Protein AF-A0A401QA71-F1 (afdb_monomer_lite)

Sequence (149 aa):
MCETVLLQDKKLKNYCVACQELDSDVDKDNPALNPQAALSQVRERQRIFNGHEEPHPTRSTPDLPAEARALPCPERPEPVPPRAEGDAAAPRQGYPRAYAHGEAERAVLQKLAWASGELERASSVEYSSQLCVLIRNCADTLHSLKRLA

Organism: Scyliorhinus torazame (NCBI:txid75743)

Foldseek 3Di:
DDPDDWDADPVRDTDDPVVVVVVVVCQVQDVVNDVVNVVVVVVVVVCVVPVVDDDDDDDDDDDDDDDDDDDDDDDDPDDDDDDPPDDDPPPVPVPPPVNVLVVQLVVLVVLLVVLVVVLVVDPDPVSNVVSVVSNVVSVVVNVVSVVVD

Secondary structure (DSSP, 8-state):
---SPPEE-TT--EE-HHHHHHHHHHHHH-TTT-HHHHHHHHHHHHHHHHTT---------------------------PPP--------------HHHHHHHHHHHHHHHHHHHHHHHHH---HHHHHHHHHHHHHHHHHHHHHHHT-

InterPro domains:
  IPR051888 UPF0148 domain-containing protein [PTHR16537] (1-147)

pLDDT: mean 75.27, std 22.99, range [29.14, 98.62]

Radius of gyration: 28.46 Å; chains: 1; bounding box: 54×70×66 Å

Structure (mmCIF, N/CA/C/O backbone):
data_AF-A0A401QA71-F1
#
_entry.id   AF-A0A401QA71-F1
#
loop_
_atom_site.group_PDB
_atom_site.id
_atom_site.type_symbol
_atom_site.label_atom_id
_atom_site.label_alt_id
_atom_site.label_comp_id
_atom_site.label_asym_id
_atom_site.label_entity_id
_atom_site.label_seq_id
_atom_site.pdbx_PDB_ins_code
_atom_site.Cartn_x
_atom_site.Cartn_y
_atom_site.Cartn_z
_atom_site.occupancy
_atom_site.B_iso_or_equiv
_atom_site.auth_seq_id
_atom_site.auth_comp_id
_atom_site.auth_asym_id
_atom_site.auth_atom_id
_atom_site.pdbx_PDB_model_num
ATOM 1 N N . MET A 1 1 ? 2.751 21.091 7.522 1.00 60.03 1 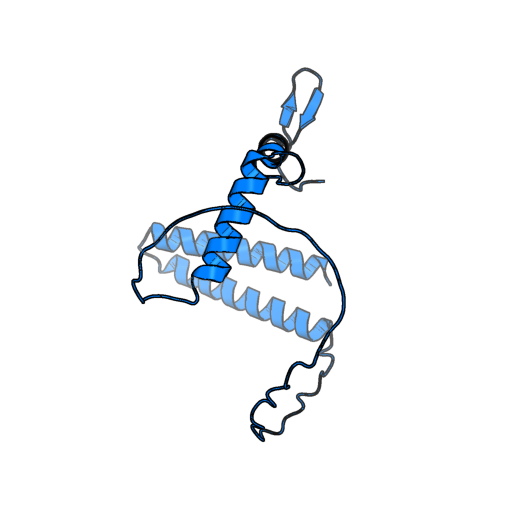MET A N 1
ATOM 2 C CA . MET A 1 1 ? 3.484 20.114 8.357 1.00 60.03 1 MET A CA 1
ATOM 3 C C . MET A 1 1 ? 3.826 18.921 7.489 1.00 60.03 1 MET A C 1
ATOM 5 O O . MET A 1 1 ? 2.917 18.421 6.842 1.00 60.03 1 MET A O 1
ATOM 9 N N . CYS A 1 2 ? 5.093 18.501 7.438 1.00 79.38 2 CYS A N 1
ATOM 10 C CA . CYS A 1 2 ? 5.450 17.239 6.792 1.00 79.38 2 CYS A CA 1
ATOM 11 C C . CYS A 1 2 ? 4.948 16.052 7.638 1.00 79.38 2 CYS A C 1
ATOM 13 O O . CYS A 1 2 ? 5.047 16.097 8.860 1.00 79.38 2 CYS A O 1
ATOM 15 N N . GLU A 1 3 ? 4.379 15.022 7.000 1.00 73.25 3 GLU A N 1
ATOM 16 C CA . GLU A 1 3 ? 3.822 13.818 7.660 1.00 73.25 3 GLU A CA 1
ATOM 17 C C . GLU A 1 3 ? 4.911 12.817 8.114 1.00 73.25 3 GLU A C 1
ATOM 19 O O . GLU A 1 3 ? 4.624 11.695 8.522 1.00 73.25 3 GLU A O 1
ATOM 24 N N . THR A 1 4 ? 6.180 13.216 8.034 1.00 77.12 4 THR A N 1
ATOM 25 C CA . THR A 1 4 ? 7.358 12.378 8.276 1.00 77.12 4 THR A CA 1
ATOM 26 C C . THR A 1 4 ? 7.661 12.193 9.768 1.00 77.12 4 THR A C 1
ATOM 28 O O . THR A 1 4 ? 7.341 13.040 10.602 1.00 77.12 4 THR A O 1
ATOM 31 N N . VAL A 1 5 ? 8.359 11.097 10.091 1.00 82.88 5 VAL A N 1
ATOM 32 C CA . VAL A 1 5 ? 8.925 10.804 11.419 1.00 82.88 5 VAL A CA 1
ATOM 33 C C . VAL A 1 5 ? 9.777 11.980 11.925 1.00 82.88 5 VAL A C 1
ATOM 35 O O . VAL A 1 5 ? 10.713 12.417 11.255 1.00 82.88 5 VAL A O 1
ATOM 38 N N . LEU A 1 6 ? 9.453 12.477 13.122 1.00 89.19 6 LEU A N 1
ATOM 39 C CA . LEU A 1 6 ? 10.153 13.576 13.791 1.00 89.19 6 LEU A CA 1
ATOM 40 C C . LEU A 1 6 ? 11.221 13.040 14.750 1.00 89.19 6 LEU A C 1
ATOM 42 O O . LEU A 1 6 ? 10.971 12.104 15.508 1.00 89.19 6 LEU A O 1
ATOM 46 N N . LEU A 1 7 ? 12.391 13.675 14.748 1.00 91.12 7 LEU A N 1
ATOM 47 C CA . LEU A 1 7 ? 13.469 13.441 15.707 1.00 91.12 7 LEU A CA 1
ATOM 48 C C . LEU A 1 7 ? 13.547 14.609 16.689 1.00 91.12 7 LEU A C 1
ATOM 50 O O . LEU A 1 7 ? 13.269 15.753 16.331 1.00 91.12 7 LEU A O 1
ATOM 54 N N . GLN A 1 8 ? 13.932 14.319 17.930 1.00 92.38 8 GLN A N 1
ATOM 55 C CA . GLN A 1 8 ? 14.080 15.324 18.977 1.00 92.38 8 GLN A CA 1
ATOM 56 C C . GLN A 1 8 ? 15.560 15.531 19.307 1.00 92.38 8 GLN A C 1
ATOM 58 O O . GLN A 1 8 ? 16.291 14.570 19.550 1.00 92.38 8 GLN A O 1
ATOM 63 N N . ASP A 1 9 ? 16.016 16.785 19.304 1.00 90.62 9 ASP A N 1
ATOM 64 C CA . ASP A 1 9 ? 17.376 17.128 19.724 1.00 90.62 9 ASP A CA 1
ATOM 65 C C . ASP A 1 9 ? 17.519 17.156 21.263 1.00 90.62 9 ASP A C 1
ATOM 67 O O . ASP A 1 9 ? 16.550 17.069 22.020 1.00 90.62 9 ASP A O 1
ATOM 71 N N . LYS A 1 10 ? 18.752 17.330 21.755 1.00 91.56 10 LYS A N 1
ATOM 72 C CA . LYS A 1 10 ? 19.040 17.411 23.202 1.00 91.56 10 LYS A CA 1
ATOM 73 C C . LYS A 1 10 ? 18.438 18.644 23.894 1.00 91.56 10 LYS A C 1
ATOM 75 O O . LYS A 1 10 ? 18.390 18.684 25.119 1.00 91.56 10 LYS A O 1
ATOM 80 N N . LYS A 1 11 ? 18.007 19.650 23.133 1.00 94.38 11 LYS A N 1
ATOM 81 C CA . LYS A 1 11 ? 17.304 20.856 23.593 1.00 94.38 11 LYS A CA 1
ATOM 82 C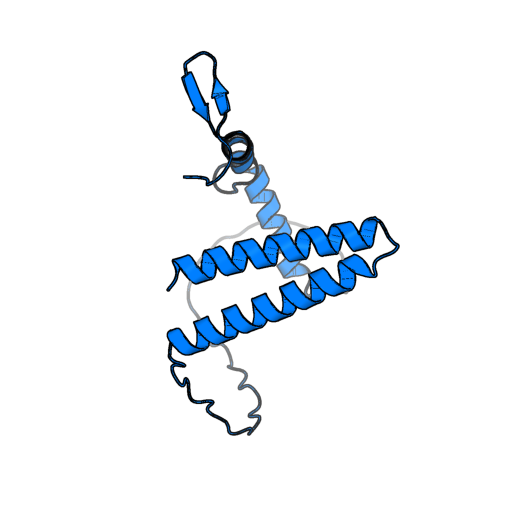 C . LYS A 1 11 ? 15.781 20.710 23.452 1.00 94.38 11 LYS A C 1
ATOM 84 O O . LYS A 1 11 ? 15.068 21.705 23.550 1.00 94.38 11 LYS A O 1
ATOM 89 N N . LEU A 1 12 ? 15.289 19.483 23.244 1.00 85.94 12 LEU A N 1
ATOM 90 C CA . LEU A 1 12 ? 13.878 19.119 23.096 1.00 85.94 12 LEU A CA 1
ATOM 91 C C . LEU A 1 12 ? 13.189 19.711 21.857 1.00 85.94 12 LEU A C 1
ATOM 93 O O . LEU A 1 12 ? 11.957 19.723 21.780 1.00 85.94 12 LEU A O 1
ATOM 97 N N . LYS A 1 13 ? 13.952 20.155 20.854 1.00 89.06 13 LYS A N 1
ATOM 98 C CA . LYS A 1 13 ? 13.393 20.649 19.595 1.00 89.06 13 LYS A CA 1
ATOM 99 C C . LYS A 1 13 ? 13.082 19.474 18.669 1.00 89.06 13 LYS A C 1
ATOM 101 O O . LYS A 1 13 ? 13.982 18.725 18.298 1.00 89.06 13 LYS A O 1
ATOM 106 N N . ASN A 1 14 ? 11.818 19.348 18.269 1.00 87.62 14 ASN A N 1
ATOM 107 C CA . ASN A 1 14 ? 11.394 18.381 17.258 1.00 87.62 14 ASN A CA 1
ATOM 108 C C . ASN A 1 14 ? 11.704 18.919 15.858 1.00 87.62 14 ASN A C 1
ATOM 110 O O . ASN A 1 14 ? 11.335 20.050 15.534 1.00 87.62 14 ASN A O 1
ATOM 114 N N . TYR A 1 15 ? 12.363 18.116 15.031 1.00 87.69 15 TYR A N 1
ATOM 115 C CA . TYR A 1 15 ? 12.672 18.447 13.645 1.00 87.69 15 TYR A CA 1
ATOM 116 C C . TYR A 1 15 ? 12.481 17.227 12.742 1.00 87.69 15 TYR A C 1
ATOM 118 O O . TYR A 1 15 ? 12.654 16.080 13.154 1.00 87.69 15 TYR A O 1
ATOM 126 N N . CYS A 1 16 ? 12.086 17.482 11.498 1.00 89.62 16 CYS A N 1
ATOM 127 C CA . CYS A 1 16 ? 12.060 16.467 10.455 1.00 89.62 16 CYS A CA 1
ATOM 128 C C . CYS A 1 16 ? 13.389 16.537 9.709 1.00 89.62 16 CYS A C 1
ATOM 130 O O . CYS A 1 16 ? 13.699 17.574 9.125 1.00 89.62 16 CYS A O 1
ATOM 132 N N . VAL A 1 17 ? 14.155 15.446 9.720 1.00 86.12 17 VAL A N 1
ATOM 133 C CA . VAL A 1 17 ? 15.453 15.375 9.030 1.00 86.12 17 VAL A CA 1
ATOM 134 C C . VAL A 1 17 ? 15.278 15.616 7.532 1.00 86.12 17 VAL A C 1
ATOM 136 O O . VAL A 1 17 ? 15.939 16.487 6.987 1.00 86.12 17 VAL A O 1
ATOM 139 N N . ALA A 1 18 ? 14.285 14.975 6.908 1.00 84.50 18 ALA A N 1
ATOM 140 C CA . ALA A 1 18 ? 14.013 15.157 5.483 1.00 84.50 18 ALA A CA 1
ATOM 141 C C . ALA A 1 18 ? 13.663 16.612 5.125 1.00 84.50 18 ALA A C 1
ATOM 143 O O . ALA A 1 18 ? 14.153 17.135 4.132 1.00 84.50 18 ALA A O 1
ATOM 144 N N . CYS A 1 19 ? 12.843 17.287 5.938 1.00 84.88 19 CYS A N 1
ATOM 145 C CA . CYS A 1 19 ? 12.477 18.684 5.685 1.00 84.88 19 CYS A CA 1
ATOM 146 C C . CYS A 1 19 ? 13.684 19.613 5.917 1.00 84.88 19 CYS A C 1
ATOM 148 O O . CYS A 1 19 ? 13.947 20.479 5.099 1.00 84.88 19 CYS A O 1
ATOM 150 N N . GLN A 1 20 ? 14.485 19.373 6.961 1.00 80.31 20 GLN A N 1
ATOM 151 C CA . GLN A 1 20 ? 15.679 20.171 7.251 1.00 80.31 20 GLN A CA 1
ATOM 152 C C . GLN A 1 20 ? 16.791 20.011 6.199 1.00 80.31 20 GLN A C 1
ATOM 154 O O . GLN A 1 20 ? 17.480 20.982 5.894 1.00 80.31 20 GLN A O 1
ATOM 159 N N . GLU A 1 21 ? 16.965 18.812 5.641 1.00 78.81 21 GLU A N 1
ATOM 160 C CA . GLU A 1 21 ? 17.911 18.564 4.549 1.00 78.81 21 GLU A CA 1
ATOM 161 C C . GLU A 1 21 ? 17.429 19.198 3.237 1.00 78.81 21 GLU A C 1
ATOM 163 O O . GLU A 1 21 ? 18.205 19.899 2.589 1.00 78.81 21 GLU A O 1
ATOM 168 N N . LEU A 1 22 ? 16.147 19.045 2.884 1.00 72.38 22 LEU A N 1
ATOM 169 C CA . LEU A 1 22 ? 15.568 19.644 1.674 1.00 72.38 22 LEU A CA 1
ATOM 170 C C . LEU A 1 22 ? 15.555 21.176 1.717 1.00 72.38 22 LEU A C 1
ATOM 172 O O . LEU A 1 22 ? 15.910 21.808 0.726 1.00 72.38 22 LEU A O 1
ATOM 176 N N . ASP A 1 23 ? 15.208 21.778 2.858 1.00 65.69 23 ASP A N 1
ATOM 177 C CA . ASP A 1 23 ? 15.210 23.236 3.025 1.00 65.69 23 ASP A CA 1
ATOM 178 C C . ASP A 1 23 ? 16.616 23.828 2.801 1.00 65.69 23 ASP A C 1
ATOM 180 O O . ASP A 1 23 ? 16.741 24.939 2.299 1.00 65.69 23 ASP A O 1
ATOM 184 N N . SER A 1 24 ? 17.683 23.074 3.104 1.00 64.19 24 SER A N 1
ATOM 185 C CA . SER A 1 24 ? 19.069 23.491 2.830 1.00 64.19 24 SER A CA 1
ATOM 186 C C . SER A 1 24 ? 19.502 23.336 1.364 1.00 64.19 24 SER A C 1
ATOM 188 O O . SER A 1 2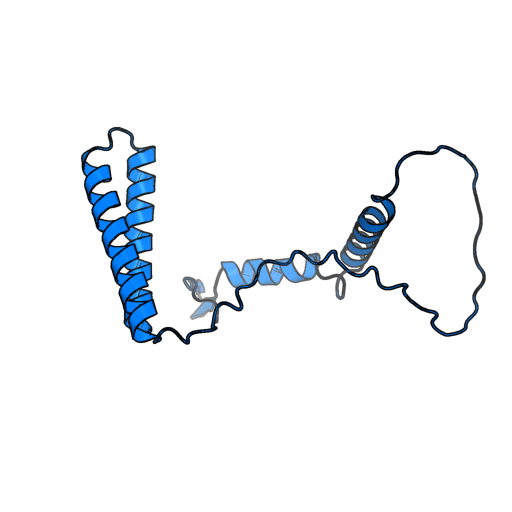4 ? 20.544 23.865 0.964 1.00 64.19 24 SER A O 1
ATOM 190 N N . ASP A 1 25 ? 18.727 22.601 0.565 1.00 67.94 25 ASP A N 1
ATOM 191 C CA . ASP A 1 25 ? 19.021 22.324 -0.842 1.00 67.94 25 ASP A CA 1
ATOM 192 C C . ASP A 1 25 ? 18.248 23.251 -1.792 1.00 67.94 25 ASP A C 1
ATOM 194 O O . ASP A 1 25 ? 18.760 23.622 -2.848 1.00 67.94 25 ASP A O 1
ATOM 198 N N . VAL A 1 26 ? 17.066 23.730 -1.380 1.00 66.69 26 VAL A N 1
ATOM 199 C CA . VAL A 1 26 ? 16.216 24.639 -2.177 1.00 66.69 26 VAL A CA 1
ATOM 200 C C . VAL A 1 26 ? 16.933 25.940 -2.555 1.00 66.69 26 VAL A C 1
ATOM 202 O O . VAL A 1 26 ? 16.747 26.454 -3.660 1.00 66.69 26 VAL A O 1
ATOM 205 N N . ASP A 1 27 ? 17.789 26.465 -1.678 1.00 66.88 27 ASP A N 1
ATOM 206 C CA . ASP A 1 27 ? 18.529 27.705 -1.934 1.00 66.88 27 ASP A CA 1
ATOM 207 C C . ASP A 1 27 ? 19.548 27.574 -3.078 1.00 66.88 27 ASP A C 1
ATOM 209 O O . ASP A 1 27 ? 19.893 28.566 -3.725 1.00 66.88 27 ASP A O 1
ATOM 213 N N . LYS A 1 28 ? 20.035 26.359 -3.360 1.00 73.75 28 LYS A N 1
ATOM 214 C CA . LYS A 1 28 ? 21.070 26.141 -4.380 1.00 73.75 28 LYS A CA 1
ATOM 215 C C . LYS A 1 28 ? 20.505 26.149 -5.793 1.00 73.75 28 LYS A C 1
ATOM 217 O O . LYS A 1 28 ? 21.186 26.637 -6.693 1.00 73.75 28 LYS A O 1
ATOM 222 N N . ASP A 1 29 ? 19.273 25.686 -5.976 1.00 73.94 29 ASP A N 1
ATOM 223 C CA . ASP A 1 29 ? 18.643 25.559 -7.296 1.00 73.94 29 ASP A CA 1
ATOM 224 C C . ASP A 1 29 ? 17.597 26.641 -7.588 1.00 73.94 29 ASP A C 1
ATOM 226 O O . ASP A 1 29 ? 17.012 26.668 -8.671 1.00 73.94 29 ASP A O 1
ATOM 230 N N . ASN A 1 30 ? 17.361 27.573 -6.661 1.00 82.50 30 ASN A N 1
ATOM 231 C CA . ASN A 1 30 ? 16.404 28.650 -6.877 1.00 82.50 30 ASN A CA 1
ATOM 232 C C . ASN A 1 30 ? 16.995 29.764 -7.772 1.00 82.50 30 ASN A C 1
ATOM 234 O O . ASN A 1 30 ? 17.861 30.516 -7.318 1.00 82.50 30 ASN A O 1
ATOM 238 N N . PRO A 1 31 ? 16.497 29.974 -9.007 1.00 81.88 31 PRO A N 1
ATOM 239 C CA . PRO A 1 31 ? 17.019 30.999 -9.915 1.00 81.88 31 PRO A CA 1
ATOM 240 C C . PRO A 1 31 ? 16.764 32.436 -9.433 1.00 81.88 31 PRO A C 1
ATOM 242 O O . PRO A 1 31 ? 17.419 33.360 -9.906 1.00 81.88 31 PRO A O 1
ATOM 245 N N . ALA A 1 32 ? 15.833 32.652 -8.497 1.00 85.56 32 ALA A N 1
ATOM 246 C CA . ALA A 1 32 ? 15.593 33.972 -7.916 1.00 85.56 32 ALA A CA 1
ATOM 247 C C . ALA A 1 32 ? 16.624 34.347 -6.837 1.00 85.56 32 ALA A C 1
ATOM 249 O O . ALA A 1 32 ? 16.832 35.532 -6.584 1.00 85.56 32 ALA A O 1
ATOM 250 N N . LEU A 1 33 ? 17.256 33.352 -6.202 1.00 83.56 33 LEU A N 1
ATOM 251 C CA . LEU A 1 33 ? 18.203 33.545 -5.097 1.00 83.56 33 LEU A CA 1
ATOM 252 C C . LEU A 1 33 ? 19.651 33.198 -5.486 1.00 83.56 33 LEU A C 1
ATOM 254 O O . LEU A 1 33 ? 20.579 33.720 -4.871 1.00 83.56 33 LEU A O 1
ATOM 258 N N . ASN A 1 34 ? 19.858 32.379 -6.526 1.00 84.00 34 ASN A N 1
ATOM 259 C CA . ASN A 1 34 ? 21.174 31.964 -7.009 1.00 84.00 34 ASN A CA 1
ATOM 260 C C . ASN A 1 34 ? 21.398 32.346 -8.493 1.00 84.00 34 ASN A C 1
ATOM 262 O O . ASN A 1 34 ? 20.754 31.781 -9.386 1.00 84.00 34 ASN A O 1
ATOM 266 N N . PRO A 1 35 ? 22.367 33.234 -8.805 1.00 85.56 35 PRO A N 1
ATOM 267 C CA . PRO A 1 35 ? 22.653 33.637 -10.183 1.00 85.56 35 PRO A CA 1
ATOM 268 C C . PRO A 1 35 ? 23.184 32.487 -11.052 1.00 85.56 35 PRO A C 1
ATOM 270 O O . PRO A 1 35 ? 22.913 32.451 -12.251 1.00 85.56 35 PRO A O 1
ATOM 273 N N . GLN A 1 36 ? 23.897 31.516 -10.471 1.00 88.94 36 GLN A N 1
ATOM 274 C CA . GLN A 1 36 ? 24.385 30.345 -11.206 1.00 88.94 36 GLN A CA 1
ATOM 275 C C . GLN A 1 36 ? 23.214 29.460 -11.665 1.00 88.94 36 GLN A C 1
ATOM 277 O O . GLN A 1 36 ? 23.211 28.971 -12.798 1.00 88.94 36 GLN A O 1
ATOM 282 N N . ALA A 1 37 ? 22.189 29.306 -10.818 1.00 88.56 37 ALA A N 1
ATOM 283 C CA . ALA A 1 37 ? 20.964 28.583 -11.156 1.00 88.56 37 ALA A CA 1
ATOM 284 C C . ALA A 1 37 ? 20.167 29.317 -12.249 1.00 88.56 37 ALA A C 1
ATOM 286 O O . ALA A 1 37 ? 19.720 28.689 -13.211 1.00 88.56 37 ALA A O 1
ATOM 287 N N . ALA A 1 38 ? 20.078 30.651 -12.175 1.00 90.56 38 ALA A N 1
ATOM 288 C CA . ALA A 1 38 ? 19.445 31.469 -13.212 1.00 90.56 38 ALA A CA 1
ATOM 289 C C . ALA A 1 38 ? 20.114 31.290 -14.588 1.00 90.56 38 ALA A C 1
ATOM 291 O O . ALA A 1 38 ? 19.433 31.070 -15.592 1.00 90.56 38 ALA A O 1
ATOM 292 N N . LEU A 1 39 ? 21.451 31.324 -14.642 1.00 92.44 39 LEU A N 1
ATOM 293 C CA . LEU A 1 39 ? 22.204 31.105 -15.882 1.00 92.44 39 LEU A CA 1
ATOM 294 C C . LEU A 1 39 ? 22.016 29.686 -16.429 1.00 92.44 39 LEU A C 1
ATOM 296 O O . LEU A 1 39 ? 21.857 29.509 -17.640 1.00 92.44 39 LEU A O 1
ATOM 300 N N . SER A 1 40 ? 21.999 28.681 -15.548 1.00 89.88 40 SER A N 1
ATOM 301 C CA . SER A 1 40 ? 21.730 27.291 -15.928 1.00 89.88 40 SER A CA 1
ATOM 302 C C . SER A 1 40 ? 20.351 27.149 -16.584 1.00 89.88 40 SER A C 1
ATOM 304 O O . SER A 1 40 ? 20.246 26.596 -17.681 1.00 89.88 40 SER A O 1
ATOM 306 N N . GLN A 1 41 ? 19.319 27.754 -15.986 1.00 91.44 41 GLN A N 1
ATOM 307 C CA . GLN A 1 41 ? 17.950 27.729 -16.504 1.00 91.44 41 GLN A CA 1
ATOM 308 C C . GLN A 1 41 ? 17.824 28.438 -17.861 1.00 91.44 41 GLN A C 1
ATOM 310 O O . GLN A 1 41 ? 17.151 27.938 -18.763 1.00 91.44 41 GLN A O 1
ATOM 315 N N . VAL A 1 42 ? 18.494 29.581 -18.053 1.00 90.69 42 VAL A N 1
ATOM 316 C CA . VAL A 1 42 ? 18.528 30.271 -19.357 1.00 90.69 42 VAL A CA 1
ATOM 317 C C . VAL A 1 42 ? 19.196 29.397 -20.415 1.00 90.69 42 VAL A C 1
ATOM 319 O O . VAL A 1 42 ? 18.667 29.262 -21.518 1.00 90.69 42 VAL A O 1
ATOM 322 N N . ARG A 1 43 ? 20.325 28.761 -20.084 1.00 91.56 43 ARG A N 1
ATOM 323 C CA . ARG A 1 43 ? 21.044 27.875 -21.007 1.00 91.56 43 ARG A CA 1
ATOM 324 C C . ARG A 1 43 ? 20.211 26.655 -21.389 1.00 91.56 43 ARG A C 1
ATOM 326 O O . ARG A 1 43 ? 20.234 26.247 -22.546 1.00 91.56 43 ARG A O 1
ATOM 333 N N . GLU A 1 44 ? 19.495 26.057 -20.444 1.00 91.62 44 GLU A N 1
ATOM 334 C CA . GLU A 1 44 ? 18.567 24.959 -20.720 1.00 91.62 44 GLU A CA 1
ATOM 335 C C . GLU A 1 44 ? 17.423 25.419 -21.632 1.00 91.62 44 GLU A C 1
ATOM 337 O O . GLU A 1 44 ? 17.147 24.787 -22.648 1.00 91.62 44 GLU A O 1
ATOM 342 N N . ARG A 1 45 ? 16.827 26.580 -21.346 1.00 90.50 45 ARG A N 1
ATOM 343 C CA . ARG A 1 45 ? 15.734 27.146 -22.147 1.00 90.50 45 ARG A CA 1
ATOM 344 C C . ARG A 1 45 ? 16.167 27.496 -23.571 1.00 90.50 45 ARG A C 1
ATOM 346 O O . ARG A 1 45 ? 15.413 27.253 -24.506 1.00 90.50 45 ARG A O 1
ATOM 353 N N . GLN A 1 46 ? 17.392 27.992 -23.745 1.00 90.44 46 GLN A N 1
ATOM 354 C CA . GLN A 1 46 ? 18.011 28.186 -25.057 1.00 90.44 46 GLN A CA 1
ATOM 355 C C . GLN A 1 46 ? 18.232 26.858 -25.784 1.00 90.44 46 GLN A C 1
ATOM 357 O O . GLN A 1 46 ? 17.997 26.793 -26.982 1.00 90.44 46 GLN A O 1
ATOM 362 N N . ARG A 1 47 ? 18.626 25.781 -25.090 1.00 83.44 47 ARG A N 1
ATOM 363 C CA . ARG A 1 47 ? 18.740 24.449 -25.711 1.00 83.44 47 ARG A CA 1
ATOM 364 C C . ARG A 1 47 ? 17.391 23.872 -26.122 1.00 83.44 47 ARG A C 1
ATOM 366 O O . ARG A 1 47 ? 17.330 23.230 -27.157 1.00 83.44 47 ARG A O 1
ATOM 373 N N . ILE A 1 48 ? 16.327 24.095 -25.354 1.00 82.25 48 ILE A N 1
ATOM 374 C CA . ILE A 1 48 ? 14.972 23.662 -25.730 1.00 82.25 48 ILE A CA 1
ATOM 375 C C . ILE A 1 48 ? 14.481 24.453 -26.949 1.00 82.25 48 ILE A C 1
ATOM 377 O O . ILE A 1 48 ? 13.882 23.881 -27.852 1.00 82.25 48 ILE A O 1
ATOM 381 N N . PHE A 1 49 ? 14.762 25.757 -26.992 1.00 74.06 49 PHE A N 1
ATOM 382 C CA . PHE A 1 49 ? 14.360 26.618 -28.103 1.00 74.06 49 PHE A CA 1
ATOM 383 C C . PHE A 1 49 ? 15.179 26.358 -29.379 1.00 74.06 49 PHE A C 1
ATOM 385 O O . PHE A 1 49 ? 14.618 26.329 -30.468 1.00 74.06 49 PHE A O 1
ATOM 392 N N . ASN A 1 50 ? 16.482 26.097 -29.240 1.00 71.06 50 ASN A N 1
ATOM 393 C CA . ASN A 1 50 ? 17.380 25.790 -30.357 1.00 71.06 50 ASN A CA 1
ATOM 394 C C . ASN A 1 50 ? 17.346 24.304 -30.759 1.00 71.06 50 ASN A C 1
ATOM 396 O O . ASN A 1 50 ? 17.706 23.970 -31.875 1.00 71.06 50 ASN A O 1
ATOM 400 N N . GLY A 1 51 ? 16.908 23.398 -29.879 1.00 57.75 51 GLY A N 1
ATOM 401 C CA . GLY A 1 51 ? 16.818 21.953 -30.130 1.00 57.75 51 GLY A CA 1
ATOM 402 C C . GLY A 1 51 ? 15.681 21.540 -31.069 1.00 57.75 51 GLY A C 1
ATOM 403 O O . GLY A 1 51 ? 15.503 20.350 -31.318 1.00 57.75 51 GLY A O 1
ATOM 404 N N . HIS A 1 52 ? 14.924 22.507 -31.593 1.00 48.62 52 HIS A N 1
ATOM 405 C CA . HIS A 1 52 ? 14.041 22.330 -32.743 1.00 48.62 52 HIS A CA 1
ATOM 406 C C . HIS A 1 52 ? 14.709 22.789 -34.054 1.00 48.62 52 HIS A C 1
ATOM 408 O O . HIS A 1 52 ? 14.030 23.221 -34.979 1.00 48.62 52 HIS A O 1
ATOM 414 N N . GLU A 1 53 ? 16.037 22.719 -34.149 1.00 48.12 53 GLU A N 1
ATOM 415 C CA . GLU A 1 53 ? 16.746 22.836 -35.420 1.00 48.12 53 GLU A CA 1
ATOM 416 C C . GLU A 1 53 ? 18.103 22.124 -35.348 1.00 48.12 53 GLU A C 1
ATOM 418 O O . GLU A 1 53 ? 18.918 22.441 -34.495 1.00 48.12 53 GLU A O 1
ATOM 423 N N . GLU A 1 54 ? 18.337 21.162 -36.243 1.00 36.38 54 GLU A N 1
ATOM 424 C CA . GLU A 1 54 ? 19.661 20.781 -36.766 1.00 36.38 54 GLU A CA 1
ATOM 425 C C . GLU A 1 54 ? 19.436 20.068 -38.125 1.00 36.38 54 GLU A C 1
ATOM 427 O O . GLU A 1 54 ? 18.472 19.297 -38.215 1.00 36.38 54 GLU A O 1
ATOM 432 N N . PRO A 1 55 ? 20.291 20.209 -39.172 1.00 41.69 55 PRO A N 1
ATOM 433 C CA . PRO A 1 55 ? 21.538 20.984 -39.256 1.00 41.69 55 PRO A CA 1
ATOM 434 C C . PRO A 1 55 ? 21.661 21.876 -40.524 1.00 41.69 55 PRO A C 1
ATOM 436 O O . PRO A 1 55 ? 21.314 21.466 -41.636 1.00 41.69 55 PRO A O 1
ATOM 439 N N . HIS A 1 56 ? 22.315 23.041 -40.429 1.00 29.14 56 HIS A N 1
ATOM 440 C CA . HIS A 1 56 ? 23.039 23.588 -41.590 1.00 29.14 56 HIS A CA 1
ATOM 441 C C . HIS A 1 56 ? 24.272 24.412 -41.180 1.00 29.14 56 HIS A C 1
ATOM 443 O O . HIS A 1 56 ? 24.160 25.304 -40.340 1.00 29.14 56 HIS A O 1
ATOM 449 N N . PRO A 1 57 ? 25.469 24.152 -41.746 1.00 44.66 57 PRO A N 1
ATOM 450 C CA . PRO A 1 57 ? 26.680 24.835 -41.328 1.00 44.66 57 PRO A CA 1
ATOM 451 C C . PRO A 1 57 ? 26.859 26.107 -42.155 1.00 44.66 57 PRO A C 1
ATOM 453 O O . PRO A 1 57 ? 27.065 26.027 -43.361 1.00 44.66 57 PRO A O 1
ATOM 456 N N . THR A 1 58 ? 26.894 27.288 -41.541 1.00 36.16 58 THR A N 1
ATOM 457 C CA . THR A 1 58 ? 27.695 28.393 -42.094 1.00 36.16 58 THR A CA 1
ATOM 458 C C . THR A 1 58 ? 28.237 29.285 -40.980 1.00 36.16 58 THR A C 1
ATOM 460 O O . THR A 1 58 ? 27.536 29.975 -40.254 1.00 36.16 58 THR A O 1
ATOM 463 N N . ARG A 1 59 ? 29.559 29.219 -40.887 1.00 43.09 59 ARG A N 1
ATOM 464 C CA . ARG A 1 59 ? 30.517 30.051 -40.164 1.00 43.09 59 ARG A CA 1
ATOM 465 C C . ARG A 1 59 ? 30.291 31.557 -40.403 1.00 43.09 59 ARG A C 1
ATOM 467 O O . ARG A 1 59 ? 30.288 31.957 -41.563 1.00 43.09 59 ARG A O 1
ATOM 474 N N . SER A 1 60 ? 30.242 32.381 -39.344 1.00 35.69 60 SER A N 1
ATOM 475 C CA . SER A 1 60 ? 31.107 33.571 -39.100 1.00 35.69 60 SER A CA 1
ATOM 476 C C . SER A 1 60 ? 30.586 34.474 -37.956 1.00 35.69 60 SER A C 1
ATOM 478 O O . SER A 1 60 ? 29.402 34.756 -37.852 1.00 35.69 60 SER A O 1
ATOM 480 N N . THR A 1 61 ? 31.518 34.903 -37.103 1.00 35.22 61 THR A N 1
ATOM 481 C CA . THR A 1 61 ? 31.493 35.886 -35.984 1.00 35.22 61 THR A CA 1
ATOM 482 C C . THR A 1 61 ? 31.471 37.361 -36.467 1.00 35.22 61 THR A C 1
ATOM 484 O O . THR A 1 61 ? 31.669 37.537 -37.669 1.00 35.22 61 THR A O 1
ATOM 487 N N . PRO A 1 62 ? 31.549 38.428 -35.619 1.00 59.25 62 PRO A N 1
ATOM 488 C CA . PRO A 1 62 ? 30.991 38.743 -34.280 1.00 59.25 62 PRO A CA 1
ATOM 489 C C . PRO A 1 62 ? 30.291 40.149 -34.212 1.00 59.25 62 PRO A C 1
ATOM 491 O O . PRO A 1 62 ? 30.250 40.866 -35.205 1.00 59.25 62 PRO A O 1
ATOM 494 N N . ASP A 1 63 ? 29.864 40.553 -33.000 1.00 29.23 63 ASP A N 1
ATOM 495 C CA . ASP A 1 63 ? 29.723 41.934 -32.454 1.00 29.23 63 ASP A CA 1
ATOM 496 C C . ASP A 1 63 ? 28.309 42.498 -32.132 1.00 29.23 63 ASP A C 1
ATOM 498 O O . ASP A 1 63 ? 27.319 42.222 -32.803 1.00 29.23 63 ASP A O 1
ATOM 502 N N . LEU A 1 64 ? 28.240 43.222 -31.006 1.00 34.91 64 LEU A N 1
ATOM 503 C CA . LEU A 1 64 ? 27.076 43.662 -30.205 1.00 34.91 64 LEU A CA 1
ATOM 504 C C . LEU A 1 64 ? 26.603 45.093 -30.621 1.00 34.91 64 LEU A C 1
ATOM 506 O O . LEU A 1 64 ? 27.054 45.616 -31.631 1.00 34.91 64 LEU A O 1
ATOM 510 N N . PRO A 1 65 ? 25.810 45.833 -29.812 1.00 61.66 65 PRO A N 1
ATOM 511 C CA . PRO A 1 65 ? 24.366 45.743 -29.576 1.00 61.66 65 PRO A CA 1
ATOM 512 C C . PRO A 1 65 ? 23.638 47.058 -29.967 1.00 61.66 65 PRO A C 1
ATOM 514 O O . PRO A 1 65 ? 24.218 48.139 -29.903 1.00 61.66 65 PRO A O 1
ATOM 517 N N . ALA A 1 66 ? 22.336 47.026 -30.273 1.00 29.34 66 ALA A N 1
ATOM 518 C CA . ALA A 1 66 ? 21.534 48.256 -30.298 1.00 29.34 66 ALA A CA 1
ATOM 519 C C . ALA A 1 66 ? 20.082 48.001 -29.889 1.00 29.34 66 ALA A C 1
ATOM 521 O O . ALA A 1 66 ? 19.329 47.286 -30.549 1.00 29.34 66 ALA A O 1
ATOM 522 N N . GLU A 1 67 ? 19.722 48.614 -28.765 1.00 34.19 67 GLU A N 1
ATOM 523 C CA . GLU A 1 67 ? 18.355 48.874 -28.347 1.00 34.19 67 GLU A CA 1
ATOM 524 C C . GLU A 1 67 ? 17.542 49.545 -29.462 1.00 34.19 67 GLU A C 1
ATOM 526 O O . GLU A 1 67 ? 18.030 50.445 -30.137 1.00 34.19 67 GLU A O 1
ATOM 531 N N . ALA A 1 68 ? 16.261 49.202 -29.574 1.00 31.59 68 ALA A N 1
ATOM 532 C CA . ALA A 1 68 ? 15.190 50.097 -29.134 1.00 31.59 68 ALA A CA 1
ATOM 533 C C . ALA A 1 68 ? 13.831 49.615 -29.664 1.00 31.59 68 ALA A C 1
ATOM 535 O O . ALA A 1 68 ? 13.556 49.637 -30.855 1.00 31.59 68 ALA A O 1
ATOM 536 N N . ARG A 1 69 ? 12.980 49.223 -28.710 1.00 39.25 69 ARG A N 1
ATOM 537 C CA . ARG A 1 69 ? 11.570 49.626 -28.566 1.00 39.25 69 ARG A CA 1
ATOM 538 C C . ARG A 1 69 ? 10.715 49.676 -29.848 1.00 39.25 69 ARG A C 1
ATOM 540 O O . ARG A 1 69 ? 10.837 50.606 -30.631 1.00 39.25 69 ARG A O 1
ATOM 547 N N . ALA A 1 70 ? 9.685 48.830 -29.909 1.00 32.66 70 ALA A N 1
ATOM 548 C CA . ALA A 1 70 ? 8.284 49.243 -29.712 1.00 32.66 70 ALA A CA 1
ATOM 549 C C . ALA A 1 70 ? 7.283 48.281 -30.383 1.00 32.66 70 ALA A C 1
ATOM 551 O O . ALA A 1 70 ? 7.204 48.230 -31.601 1.00 32.66 70 ALA A O 1
ATOM 552 N N . LEU A 1 71 ? 6.439 47.669 -29.537 1.00 42.09 71 LEU A N 1
ATOM 553 C CA . LEU A 1 71 ? 5.008 47.381 -29.760 1.00 42.09 71 LEU A CA 1
ATOM 554 C C . LEU A 1 71 ? 4.638 46.516 -31.002 1.00 42.09 71 LEU A C 1
ATOM 556 O O . LEU A 1 71 ? 5.504 45.931 -31.635 1.00 42.09 71 LEU A O 1
ATOM 560 N N . PRO A 1 72 ? 3.340 46.306 -31.283 1.00 42.53 72 PRO A N 1
ATOM 561 C CA . PRO A 1 72 ? 2.483 45.247 -30.748 1.00 42.53 72 PRO A CA 1
ATOM 562 C C . PRO A 1 72 ? 2.067 44.224 -31.837 1.00 42.53 72 PRO A C 1
ATOM 564 O O . PRO A 1 72 ? 2.297 44.456 -33.015 1.00 42.53 72 PRO A O 1
ATOM 567 N N . CYS A 1 73 ? 1.472 43.096 -31.418 1.00 39.09 73 CYS A N 1
ATOM 568 C CA . CYS A 1 73 ? 0.934 41.964 -32.208 1.00 39.09 73 CYS A CA 1
ATOM 569 C C . CYS A 1 73 ? 0.769 42.125 -33.736 1.00 39.09 73 CYS A C 1
ATOM 571 O O . CYS A 1 73 ? 0.148 43.083 -34.195 1.00 39.09 73 CYS A O 1
ATOM 573 N N . PRO A 1 74 ? 1.051 41.037 -34.481 1.00 37.44 74 PRO A N 1
ATOM 574 C CA . PRO A 1 74 ? -0.006 40.499 -35.339 1.00 37.44 74 PRO A CA 1
ATOM 575 C C . PRO A 1 74 ? -0.144 38.965 -35.293 1.00 37.44 74 PRO A C 1
ATOM 577 O O . PRO A 1 74 ? 0.818 38.215 -35.414 1.00 37.44 74 PRO A O 1
ATOM 580 N N . GLU A 1 75 ? -1.402 38.554 -35.118 1.00 43.97 75 GLU A N 1
ATOM 581 C CA . GLU A 1 75 ? -2.081 37.460 -35.823 1.00 43.97 75 GLU A CA 1
ATOM 582 C C . GLU A 1 75 ? -1.391 36.083 -35.882 1.00 43.97 75 GLU A C 1
ATOM 584 O O . GLU A 1 75 ? -0.578 35.778 -36.750 1.00 43.97 75 GLU A O 1
ATOM 589 N N . ARG A 1 76 ? -1.814 35.189 -34.981 1.00 39.00 76 ARG A N 1
ATOM 590 C CA . ARG A 1 76 ? -1.655 33.740 -35.150 1.00 39.00 76 ARG A CA 1
ATOM 591 C C . ARG A 1 76 ? -2.667 33.273 -36.209 1.00 39.00 76 ARG A C 1
ATOM 593 O O . ARG A 1 76 ? -3.860 33.408 -35.949 1.00 39.00 76 ARG A O 1
ATOM 600 N N . PRO A 1 77 ? -2.256 32.647 -37.328 1.00 43.59 77 PRO A N 1
ATOM 601 C CA . PRO A 1 77 ? -3.164 31.809 -38.094 1.00 43.59 77 PRO A CA 1
ATOM 602 C C . PRO A 1 77 ? -3.494 30.596 -37.226 1.00 43.59 77 PRO A C 1
ATOM 604 O O . PRO A 1 77 ? -2.611 29.813 -36.870 1.00 43.59 77 PRO A O 1
ATOM 607 N N . GLU A 1 78 ? -4.749 30.481 -36.811 1.00 50.53 78 GLU A N 1
ATOM 608 C CA . GLU A 1 78 ? -5.267 29.288 -36.153 1.00 50.53 78 GLU A CA 1
ATOM 609 C C . GLU A 1 78 ? -5.176 28.096 -37.120 1.00 50.53 78 GLU A C 1
ATOM 611 O O . GLU A 1 78 ? -5.772 28.145 -38.199 1.00 50.53 78 GLU A O 1
ATOM 616 N N . PRO A 1 79 ? -4.485 26.996 -36.773 1.00 42.91 79 PRO A N 1
ATOM 617 C CA . PRO A 1 79 ? -4.705 25.730 -37.438 1.00 42.91 79 PRO A CA 1
ATOM 618 C C . PRO A 1 79 ? -5.896 25.054 -36.760 1.00 42.91 79 PRO A C 1
ATOM 620 O O . PRO A 1 79 ? -5.811 24.552 -35.638 1.00 42.91 79 PRO A O 1
ATOM 623 N N . VAL A 1 80 ? -7.017 25.074 -37.471 1.00 56.78 80 VAL A N 1
ATOM 624 C CA . VAL A 1 80 ? -8.206 24.262 -37.214 1.00 56.78 80 VAL A CA 1
ATOM 625 C C . VAL A 1 80 ? -7.779 22.789 -37.089 1.00 56.78 80 VAL A C 1
ATOM 627 O O . VAL A 1 80 ? -7.188 22.260 -38.035 1.00 56.78 80 VAL A O 1
ATOM 630 N N . PRO A 1 81 ? -8.039 22.094 -35.967 1.00 52.22 81 PRO A N 1
ATOM 631 C CA . PRO A 1 81 ? -7.781 20.664 -35.890 1.00 52.22 81 PRO A CA 1
ATOM 632 C C . PRO A 1 81 ? -8.815 19.885 -36.725 1.00 52.22 81 PRO A C 1
ATOM 634 O O . PRO A 1 81 ? -9.986 20.275 -36.785 1.00 52.22 81 PRO A O 1
ATOM 637 N N . PRO A 1 82 ? -8.411 18.777 -37.372 1.00 44.50 82 PRO A N 1
ATOM 638 C CA . PRO A 1 82 ? -9.301 17.967 -38.187 1.00 44.50 82 PRO A CA 1
ATOM 639 C C . PRO A 1 82 ? -10.424 17.375 -37.330 1.00 44.50 82 PRO A C 1
ATOM 641 O O . PRO A 1 82 ? -10.198 16.687 -36.334 1.00 44.50 82 PRO A O 1
ATOM 644 N N . ARG A 1 83 ? -11.652 17.664 -37.762 1.00 45.28 83 ARG A N 1
ATOM 645 C CA . ARG A 1 83 ? -12.911 17.103 -37.279 1.00 45.28 83 ARG A CA 1
ATOM 646 C C . ARG A 1 83 ? -12.897 15.585 -37.480 1.00 45.28 83 ARG A C 1
ATOM 648 O O . ARG A 1 83 ? -13.184 15.100 -38.569 1.00 45.28 83 ARG A O 1
ATOM 655 N N . ALA A 1 84 ? -12.573 14.843 -36.426 1.00 40.62 84 ALA A N 1
ATOM 656 C CA . ALA A 1 84 ? -13.014 13.465 -36.290 1.00 40.62 84 ALA A CA 1
ATOM 657 C C . ALA A 1 84 ? -14.460 13.509 -35.785 1.00 40.62 84 ALA A C 1
ATOM 659 O O . ALA A 1 84 ? -14.721 13.821 -34.624 1.00 40.62 84 ALA A O 1
ATOM 660 N N . GLU A 1 85 ? -15.406 13.266 -36.689 1.00 48.41 85 GLU A N 1
ATOM 661 C CA . GLU A 1 85 ? -16.778 12.955 -36.310 1.00 48.41 85 GLU A CA 1
ATOM 662 C C . GLU A 1 85 ? -16.777 11.586 -35.629 1.00 48.41 85 GLU A C 1
ATOM 664 O O . GLU A 1 85 ? -16.585 10.546 -36.252 1.00 48.41 85 GLU A O 1
ATOM 669 N N . GLY A 1 86 ? -16.930 11.628 -34.313 1.00 35.22 86 GLY A N 1
ATOM 670 C CA . GLY A 1 86 ? -17.110 10.490 -33.431 1.00 35.22 86 GLY A CA 1
ATOM 671 C C . GLY A 1 86 ? -17.952 10.973 -32.267 1.00 35.22 86 GLY A C 1
ATOM 672 O O . GLY A 1 86 ? -17.436 11.345 -31.218 1.00 35.22 86 GLY A O 1
ATOM 673 N N . ASP A 1 87 ? -19.247 11.069 -32.533 1.00 44.47 87 ASP A N 1
ATOM 674 C CA . ASP A 1 87 ? -20.296 11.381 -31.579 1.00 44.47 87 ASP A CA 1
ATOM 675 C C . ASP A 1 87 ? -20.207 10.441 -30.367 1.00 44.47 87 ASP A C 1
ATOM 677 O O . ASP A 1 87 ? -20.443 9.239 -30.466 1.00 44.47 87 ASP A O 1
ATOM 681 N N . ALA A 1 88 ? -19.791 10.994 -29.235 1.00 37.38 88 ALA A N 1
ATOM 682 C CA . ALA A 1 88 ? -20.284 10.626 -27.920 1.00 37.38 88 ALA A CA 1
ATOM 683 C C . ALA A 1 88 ? -19.819 11.718 -26.962 1.00 37.38 88 ALA A C 1
ATOM 685 O O . ALA A 1 88 ? -18.748 11.651 -26.352 1.00 37.38 88 ALA A O 1
ATOM 686 N N . ALA A 1 89 ? -20.662 12.736 -26.809 1.00 43.88 89 ALA A N 1
ATOM 687 C CA . ALA A 1 89 ? -20.771 13.429 -25.542 1.00 43.88 89 ALA A CA 1
ATOM 688 C C . ALA A 1 89 ? -21.028 12.359 -24.470 1.00 43.88 89 ALA A C 1
ATOM 690 O O . ALA A 1 89 ? -22.169 11.991 -24.203 1.00 43.88 89 ALA A O 1
ATOM 691 N N . ALA A 1 90 ? -19.960 11.801 -23.895 1.00 48.88 90 ALA A N 1
ATOM 692 C CA . ALA A 1 90 ? -20.089 10.990 -22.705 1.00 48.88 90 ALA A CA 1
ATOM 693 C C . ALA A 1 90 ? -20.743 11.915 -21.678 1.00 48.88 90 ALA A C 1
ATOM 695 O O . ALA A 1 90 ? -20.178 12.978 -21.378 1.00 48.88 90 ALA A O 1
ATOM 696 N N . PRO A 1 91 ? -21.946 11.590 -21.178 1.00 45.09 91 PRO A N 1
ATOM 697 C CA . PRO A 1 91 ? -22.518 12.405 -20.140 1.00 45.09 91 PRO A CA 1
ATOM 698 C C . PRO A 1 91 ? -21.492 12.372 -19.014 1.00 45.09 91 PRO A C 1
ATOM 700 O O . PRO A 1 91 ? -21.021 11.303 -18.615 1.00 45.09 91 PRO A O 1
ATOM 703 N N . ARG A 1 92 ? -21.131 13.540 -18.482 1.00 51.81 92 ARG A N 1
ATOM 704 C CA . ARG A 1 92 ? -20.596 13.609 -17.125 1.00 51.81 92 ARG A CA 1
ATOM 705 C C . ARG A 1 92 ? -21.736 13.220 -16.191 1.00 51.81 92 ARG A C 1
ATOM 707 O O . ARG A 1 92 ? -22.283 14.053 -15.479 1.00 51.81 92 ARG A O 1
ATOM 714 N N . GLN A 1 93 ? -22.149 11.955 -16.270 1.00 50.81 93 GLN A N 1
ATOM 715 C CA . GLN A 1 93 ? -22.947 11.294 -15.268 1.00 50.81 93 GLN A CA 1
ATOM 716 C C . GLN A 1 93 ? -22.107 11.434 -14.017 1.00 50.81 93 GLN A C 1
ATOM 718 O O . GLN A 1 93 ? -21.024 10.862 -13.910 1.00 50.81 93 GLN A O 1
ATOM 723 N N . GLY A 1 94 ? -22.562 12.302 -13.118 1.00 56.34 94 GLY A N 1
ATOM 724 C CA . GLY A 1 94 ? -22.082 12.318 -11.755 1.00 56.34 94 GLY A CA 1
ATOM 725 C C . GLY A 1 94 ? -22.382 10.945 -11.187 1.00 56.34 94 GLY A C 1
ATOM 726 O O . GLY A 1 94 ? -23.471 10.711 -10.674 1.00 56.34 94 GLY A O 1
ATOM 727 N N . TYR A 1 95 ? -21.446 10.013 -11.356 1.00 61.25 95 TYR A N 1
ATOM 728 C CA . TYR A 1 95 ? -21.495 8.733 -10.682 1.00 61.25 95 TYR A CA 1
ATOM 729 C C . TYR A 1 95 ? -21.617 9.079 -9.199 1.00 61.25 95 TYR A C 1
ATOM 731 O O . TYR A 1 95 ? -20.805 9.877 -8.707 1.00 61.25 95 TYR A O 1
ATOM 739 N N . PRO A 1 96 ? -22.636 8.572 -8.487 1.00 75.06 96 PRO A N 1
ATOM 740 C CA . PRO A 1 96 ? -22.770 8.845 -7.070 1.00 75.06 96 PRO A CA 1
ATOM 741 C C . PRO A 1 96 ? -21.435 8.529 -6.400 1.00 75.06 96 PRO A C 1
ATOM 743 O O . PRO A 1 96 ? -20.886 7.447 -6.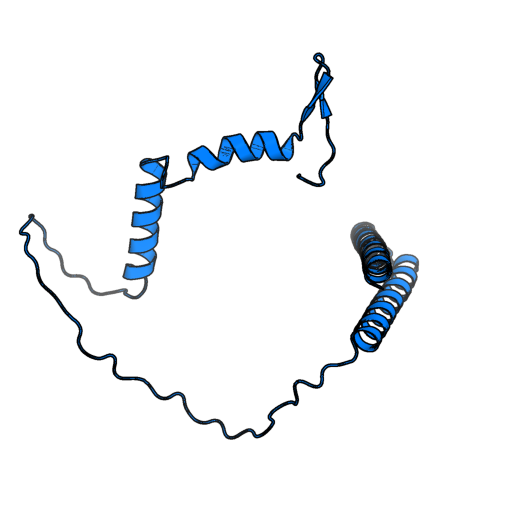601 1.00 75.06 96 PRO A O 1
ATOM 746 N N . ARG A 1 97 ? -20.886 9.473 -5.629 1.00 76.12 97 ARG A N 1
ATOM 747 C CA . ARG A 1 97 ? -19.593 9.307 -4.942 1.00 76.12 97 ARG A CA 1
ATOM 748 C C . ARG A 1 97 ? -19.533 7.997 -4.142 1.00 76.12 97 ARG A C 1
ATOM 750 O O . ARG A 1 97 ? -18.481 7.374 -4.084 1.00 76.12 97 ARG A O 1
ATOM 757 N N . ALA A 1 98 ? -20.676 7.554 -3.617 1.00 78.69 98 ALA A N 1
ATOM 758 C CA . ALA A 1 98 ? -20.849 6.265 -2.951 1.00 78.69 98 ALA A CA 1
ATOM 759 C C . ALA A 1 98 ? -20.625 5.048 -3.875 1.00 78.69 98 ALA A C 1
ATOM 761 O O . ALA A 1 98 ? -20.027 4.066 -3.455 1.00 78.69 98 ALA A O 1
ATOM 762 N N . TYR A 1 99 ? -21.052 5.112 -5.139 1.00 83.81 99 TYR A N 1
ATOM 763 C CA . TYR A 1 99 ? -20.847 4.039 -6.117 1.00 83.81 99 TYR A CA 1
ATOM 764 C C . TYR A 1 99 ? -19.383 3.954 -6.567 1.00 83.81 99 TYR A C 1
ATOM 766 O O . TYR A 1 99 ? -18.815 2.869 -6.624 1.00 83.81 99 TYR A O 1
ATOM 774 N N . ALA A 1 100 ? -18.744 5.102 -6.820 1.00 87.62 100 ALA A N 1
ATOM 775 C CA . ALA A 1 100 ? -17.318 5.148 -7.154 1.00 87.62 100 ALA A CA 1
ATOM 776 C C . ALA A 1 100 ? -16.436 4.659 -5.991 1.00 87.62 100 ALA A C 1
ATOM 778 O O . ALA A 1 100 ? -15.438 3.977 -6.214 1.00 87.62 100 ALA A O 1
ATOM 779 N N . HIS A 1 101 ? -16.823 4.982 -4.753 1.00 90.44 101 HIS A N 1
ATOM 780 C CA . HIS A 1 101 ? -16.172 4.481 -3.544 1.00 90.44 101 HIS A CA 1
ATOM 781 C C . HIS A 1 101 ? -16.317 2.961 -3.406 1.00 90.44 101 HIS A C 1
ATOM 783 O O . HIS A 1 101 ? -15.302 2.278 -3.280 1.00 90.44 101 HIS A O 1
ATOM 789 N N . GLY A 1 102 ? -17.537 2.429 -3.535 1.00 92.88 102 GLY A N 1
ATOM 790 C CA . GLY A 1 102 ? -17.786 0.987 -3.461 1.00 92.88 102 GLY A CA 1
ATOM 791 C C . GLY A 1 102 ? -17.050 0.193 -4.543 1.00 92.88 102 GLY A C 1
ATOM 792 O O . GLY A 1 102 ? -16.466 -0.851 -4.257 1.00 92.88 102 GLY A O 1
ATOM 793 N N . GLU A 1 103 ? -16.993 0.708 -5.774 1.00 94.06 103 GLU A N 1
ATOM 794 C CA . GLU A 1 103 ? -16.231 0.078 -6.859 1.00 94.06 103 GLU A CA 1
ATOM 795 C C . GLU A 1 103 ? -14.716 0.115 -6.611 1.00 94.06 103 GLU A C 1
ATOM 797 O O . GLU A 1 103 ? -14.028 -0.878 -6.862 1.00 94.06 103 GLU A O 1
ATOM 802 N N . ALA A 1 104 ? -14.189 1.220 -6.073 1.00 95.19 104 ALA A N 1
ATOM 803 C CA . ALA A 1 104 ? -12.783 1.313 -5.691 1.00 95.19 104 ALA A CA 1
ATOM 804 C C . ALA A 1 104 ? -12.440 0.337 -4.554 1.00 95.19 104 ALA A C 1
ATOM 806 O O . ALA A 1 104 ? -11.446 -0.383 -4.645 1.00 95.19 104 ALA A O 1
ATOM 807 N N . GLU A 1 105 ? -13.276 0.258 -3.515 1.00 96.44 105 GLU A N 1
ATOM 808 C CA . GLU A 1 105 ? -13.104 -0.687 -2.407 1.00 96.44 105 GLU A CA 1
ATOM 809 C C . GLU A 1 105 ? -13.112 -2.136 -2.911 1.00 96.44 105 GLU A C 1
ATOM 811 O O . GLU A 1 105 ? -12.195 -2.908 -2.615 1.00 96.44 105 GLU A O 1
ATOM 816 N N . ARG A 1 106 ? -14.085 -2.486 -3.759 1.00 97.56 106 ARG A N 1
ATOM 817 C CA . ARG A 1 106 ? -14.194 -3.814 -4.370 1.00 97.56 106 ARG A CA 1
ATOM 818 C C . ARG A 1 106 ? -12.966 -4.166 -5.212 1.00 97.56 106 ARG A C 1
ATOM 820 O O . ARG A 1 106 ? -12.444 -5.275 -5.095 1.00 97.56 106 ARG A O 1
ATOM 827 N N . ALA A 1 107 ? -12.477 -3.237 -6.035 1.00 97.75 107 ALA A N 1
ATOM 828 C CA . ALA A 1 107 ? -11.297 -3.455 -6.873 1.00 97.75 107 ALA A CA 1
ATOM 829 C C . ALA A 1 107 ? -10.023 -3.685 -6.041 1.00 97.75 107 ALA A C 1
ATOM 831 O O . ALA A 1 107 ? -9.196 -4.536 -6.383 1.00 97.75 107 ALA A O 1
ATOM 832 N N . VAL A 1 108 ? -9.865 -2.958 -4.930 1.00 98.25 108 VAL A N 1
ATOM 833 C CA . VAL A 1 108 ? -8.716 -3.129 -4.032 1.00 98.25 108 VAL A CA 1
ATOM 834 C C . VAL A 1 108 ? -8.801 -4.454 -3.273 1.00 98.25 108 VAL A C 1
ATOM 836 O O . VAL A 1 108 ? -7.798 -5.162 -3.202 1.00 98.25 108 VAL A O 1
ATOM 839 N N . LEU A 1 109 ? -9.984 -4.841 -2.781 1.00 98.31 109 LEU A N 1
ATOM 840 C CA . LEU A 1 109 ? -10.200 -6.148 -2.146 1.00 98.31 109 LEU A CA 1
ATOM 841 C C . LEU A 1 109 ? -9.885 -7.307 -3.097 1.00 98.31 109 LEU A C 1
ATOM 843 O O . LEU A 1 109 ? -9.233 -8.271 -2.700 1.00 98.31 109 LEU A O 1
ATOM 847 N N . GLN A 1 110 ? -10.282 -7.193 -4.367 1.00 98.38 110 GLN A N 1
ATOM 848 C CA . GLN A 1 110 ? -9.959 -8.191 -5.385 1.00 98.38 110 GLN A CA 1
ATOM 849 C C . GLN A 1 110 ? -8.443 -8.319 -5.598 1.00 98.38 110 GLN A C 1
ATOM 851 O O . GLN A 1 110 ? -7.919 -9.432 -5.644 1.00 98.38 110 GLN A O 1
ATOM 856 N N . LYS A 1 111 ? -7.725 -7.193 -5.710 1.00 98.12 111 LYS A N 1
ATOM 857 C CA . LYS A 1 111 ? -6.259 -7.193 -5.848 1.00 98.12 111 LYS A CA 1
ATOM 858 C C . LYS A 1 111 ? -5.562 -7.767 -4.619 1.00 98.12 111 LYS A C 1
ATOM 860 O O . LYS A 1 111 ? -4.590 -8.496 -4.781 1.00 98.12 111 LYS A O 1
ATOM 865 N N . LEU A 1 112 ? -6.064 -7.466 -3.422 1.00 98.31 112 LEU A N 1
ATOM 866 C CA . LEU A 1 112 ? -5.534 -8.002 -2.172 1.00 98.31 112 LEU A CA 1
ATOM 867 C C . LEU A 1 112 ? -5.690 -9.524 -2.122 1.00 98.31 112 LEU A C 1
ATOM 869 O O . LEU A 1 112 ? -4.707 -10.218 -1.891 1.00 98.31 112 LEU A O 1
ATOM 873 N N . ALA A 1 113 ? -6.885 -10.043 -2.421 1.00 98.25 113 ALA A N 1
ATOM 874 C CA . ALA A 1 113 ? -7.134 -11.483 -2.459 1.00 98.25 113 ALA A CA 1
ATOM 875 C C . ALA A 1 113 ? -6.239 -12.198 -3.486 1.00 98.25 113 ALA A C 1
ATOM 877 O O . ALA A 1 113 ? -5.657 -13.238 -3.182 1.00 98.25 113 ALA A O 1
ATOM 878 N N . TRP A 1 114 ? -6.081 -11.616 -4.680 1.00 98.38 114 TRP A N 1
ATOM 879 C CA . TRP A 1 114 ? -5.171 -12.143 -5.698 1.00 98.38 114 TRP A CA 1
ATOM 880 C C . TRP A 1 114 ? -3.718 -12.162 -5.214 1.00 98.38 114 TRP A C 1
ATOM 882 O O . TRP A 1 114 ? -3.057 -13.190 -5.318 1.00 98.38 114 TRP A O 1
ATOM 892 N N . ALA A 1 115 ? -3.228 -11.055 -4.649 1.00 98.31 115 ALA A N 1
ATOM 893 C CA . ALA A 1 115 ? -1.847 -10.955 -4.189 1.00 98.31 115 ALA A CA 1
ATOM 894 C C . ALA A 1 115 ? -1.553 -11.934 -3.044 1.00 98.31 115 ALA A C 1
ATOM 896 O O . ALA A 1 115 ? -0.477 -12.525 -3.016 1.00 98.31 115 ALA A O 1
ATOM 897 N N . SER A 1 116 ? -2.510 -12.145 -2.134 1.00 97.69 116 SER A N 1
ATOM 898 C CA . SER A 1 116 ? -2.406 -13.156 -1.077 1.00 97.69 116 SER A CA 1
ATOM 899 C C . SER A 1 116 ? -2.337 -14.576 -1.644 1.00 97.69 116 SER A C 1
ATOM 901 O O . SER A 1 116 ? -1.465 -15.336 -1.238 1.00 97.69 116 SER A O 1
ATOM 903 N N . GLY A 1 117 ? -3.187 -14.917 -2.618 1.00 97.69 117 GLY A N 1
ATOM 904 C CA . GLY A 1 117 ? -3.149 -16.233 -3.265 1.00 97.69 117 GLY A CA 1
ATOM 905 C C . GLY A 1 117 ? -1.872 -16.476 -4.077 1.00 97.69 117 GLY A C 1
ATOM 906 O O . GLY A 1 117 ? -1.303 -17.563 -4.031 1.00 97.69 117 GLY A O 1
ATOM 907 N N . GLU A 1 118 ? -1.371 -15.465 -4.791 1.00 97.94 118 GLU A N 1
ATOM 908 C CA . GLU A 1 118 ? -0.099 -15.578 -5.518 1.00 97.94 118 GLU A CA 1
ATOM 909 C C . GLU A 1 118 ? 1.107 -15.671 -4.582 1.00 97.94 118 GLU A C 1
ATOM 911 O O . GLU A 1 118 ? 2.087 -16.334 -4.919 1.00 97.94 118 GLU A O 1
ATOM 916 N N . LEU A 1 119 ? 1.037 -15.066 -3.393 1.00 97.31 119 LEU A N 1
ATOM 917 C CA . LEU A 1 119 ? 2.116 -15.133 -2.410 1.00 97.31 119 LEU A CA 1
ATOM 918 C C . LEU A 1 119 ? 2.333 -16.565 -1.909 1.00 97.31 119 LEU A C 1
ATOM 920 O O . LEU A 1 119 ? 3.477 -16.983 -1.765 1.00 97.31 119 LEU A O 1
ATOM 924 N N . GLU A 1 120 ? 1.261 -17.339 -1.717 1.00 95.81 120 GLU A N 1
ATOM 925 C CA . GLU A 1 120 ? 1.342 -18.759 -1.335 1.00 95.81 120 GLU A CA 1
ATOM 926 C C . GLU A 1 120 ? 2.018 -19.626 -2.408 1.00 95.81 120 GLU A C 1
ATOM 928 O O . GLU A 1 120 ? 2.615 -20.659 -2.107 1.00 95.81 120 GLU A O 1
ATOM 933 N N . ARG A 1 121 ? 1.933 -19.202 -3.673 1.00 96.44 121 ARG A N 1
ATOM 934 C CA . ARG A 1 121 ? 2.493 -19.911 -4.832 1.00 96.44 121 ARG A CA 1
ATOM 935 C C . ARG A 1 121 ? 3.894 -19.423 -5.205 1.00 96.44 121 ARG A C 1
ATOM 937 O O . ARG A 1 121 ? 4.559 -20.054 -6.029 1.00 96.44 121 ARG A O 1
ATOM 944 N N . ALA A 1 122 ? 4.340 -18.303 -4.639 1.00 96.50 122 ALA A N 1
ATOM 945 C CA . ALA A 1 122 ? 5.602 -17.671 -4.982 1.00 96.50 122 ALA A CA 1
ATOM 946 C C . ALA A 1 122 ? 6.798 -18.496 -4.478 1.00 96.50 122 ALA A C 1
ATOM 948 O O . ALA A 1 122 ? 6.944 -18.752 -3.287 1.00 96.50 122 ALA A O 1
ATOM 949 N N . SER A 1 123 ? 7.706 -18.860 -5.386 1.00 96.31 123 SER A N 1
ATOM 950 C CA . SER A 1 123 ? 8.973 -19.535 -5.053 1.00 96.31 123 SER A CA 1
ATOM 951 C C . SER A 1 123 ? 10.186 -18.597 -5.041 1.00 96.31 123 SER A C 1
ATOM 953 O O . SER A 1 123 ? 11.279 -18.999 -4.645 1.00 96.31 123 SER A O 1
ATOM 955 N N . SER A 1 124 ? 10.013 -17.348 -5.486 1.00 97.31 124 SER A N 1
ATOM 956 C CA . SER A 1 124 ? 11.071 -16.337 -5.548 1.00 97.31 124 SER A CA 1
ATOM 957 C C . SER A 1 124 ? 10.915 -15.323 -4.421 1.00 97.31 124 SER A C 1
ATOM 959 O O . SER A 1 124 ? 9.857 -14.710 -4.277 1.00 97.31 124 SER A O 1
ATOM 961 N N . VAL A 1 125 ? 11.995 -15.103 -3.665 1.00 98.00 125 VAL A N 1
ATOM 962 C CA . VAL A 1 125 ? 12.031 -14.120 -2.571 1.00 98.00 125 VAL A CA 1
ATOM 963 C C . VAL A 1 125 ? 11.734 -12.716 -3.096 1.00 98.00 125 VAL A C 1
ATOM 965 O O . VAL A 1 125 ? 10.894 -12.024 -2.529 1.00 98.00 125 VAL A O 1
ATOM 968 N N . GLU A 1 126 ? 12.334 -12.328 -4.222 1.00 98.06 126 GLU A N 1
ATOM 969 C CA . GLU A 1 126 ? 12.107 -11.019 -4.848 1.00 98.06 126 GLU A CA 1
ATOM 970 C C . GLU A 1 126 ? 10.629 -10.826 -5.224 1.00 98.06 126 GLU A C 1
ATOM 972 O O . GLU A 1 126 ? 10.030 -9.790 -4.941 1.00 98.06 126 GLU A O 1
ATOM 977 N N . TYR A 1 127 ? 10.003 -11.863 -5.788 1.00 98.00 127 TYR A N 1
ATOM 978 C CA . TYR A 1 127 ? 8.590 -11.817 -6.164 1.00 98.00 127 TYR A CA 1
ATOM 979 C C . TYR A 1 127 ? 7.671 -11.772 -4.936 1.00 98.00 127 TYR A C 1
ATOM 981 O O . TYR A 1 127 ? 6.754 -10.954 -4.872 1.00 98.00 127 TYR A O 1
ATOM 989 N N . SER A 1 128 ? 7.959 -12.585 -3.916 1.00 97.81 128 SER A N 1
ATOM 990 C CA . SER A 1 128 ? 7.216 -12.571 -2.651 1.00 97.81 128 SER A CA 1
ATOM 991 C C . SER A 1 128 ? 7.328 -11.219 -1.927 1.00 97.81 128 SER A C 1
ATOM 993 O O . SER A 1 128 ? 6.339 -10.722 -1.395 1.00 97.81 128 SER A O 1
ATOM 995 N N . SER A 1 129 ? 8.491 -10.559 -1.994 1.00 98.25 129 SER A N 1
ATOM 996 C CA . SER A 1 129 ? 8.701 -9.200 -1.481 1.00 98.25 129 SER A CA 1
ATOM 997 C C . SER A 1 129 ? 7.803 -8.182 -2.191 1.00 98.25 129 SER A C 1
ATOM 999 O O . SER A 1 129 ? 7.105 -7.404 -1.536 1.00 98.25 129 SER A O 1
ATOM 1001 N N . GLN A 1 130 ? 7.740 -8.232 -3.527 1.00 98.31 130 GLN A N 1
ATOM 1002 C CA . GLN A 1 130 ? 6.865 -7.360 -4.319 1.00 98.31 130 GLN A CA 1
ATOM 1003 C C . GLN A 1 130 ? 5.382 -7.565 -3.976 1.00 98.31 130 GLN A C 1
ATOM 1005 O O . GLN A 1 130 ? 4.645 -6.590 -3.818 1.00 98.31 130 GLN A O 1
ATOM 1010 N N . LEU A 1 131 ? 4.944 -8.815 -3.796 1.00 98.44 131 LEU A N 1
ATOM 1011 C CA . LEU A 1 131 ? 3.576 -9.134 -3.380 1.00 98.44 131 LEU A CA 1
ATOM 1012 C C . LEU A 1 131 ? 3.269 -8.622 -1.966 1.00 98.44 131 LEU A C 1
ATOM 1014 O O . LEU A 1 131 ? 2.213 -8.033 -1.751 1.00 98.44 131 LEU A O 1
ATOM 1018 N N . CYS A 1 132 ? 4.202 -8.747 -1.018 1.00 98.12 132 CYS A N 1
ATOM 1019 C CA . CYS A 1 132 ? 4.058 -8.182 0.327 1.00 98.12 132 CYS A CA 1
ATOM 1020 C C . CYS A 1 132 ? 3.913 -6.651 0.309 1.00 98.12 132 CYS A C 1
ATOM 1022 O O . CYS A 1 132 ? 3.089 -6.094 1.038 1.00 98.12 132 CYS A O 1
ATOM 1024 N N . VAL A 1 133 ? 4.684 -5.957 -0.538 1.00 98.50 133 VAL A N 1
ATOM 1025 C CA . VAL A 1 133 ? 4.537 -4.507 -0.748 1.00 98.50 133 VAL A CA 1
ATOM 1026 C C . VAL A 1 133 ? 3.156 -4.186 -1.323 1.00 98.50 133 VAL A C 1
ATOM 1028 O O . VAL A 1 133 ? 2.488 -3.280 -0.827 1.00 98.50 133 VAL A O 1
ATOM 1031 N N . LEU A 1 134 ? 2.699 -4.943 -2.324 1.00 98.38 134 LEU A N 1
ATOM 1032 C CA . LEU A 1 134 ? 1.380 -4.754 -2.926 1.00 98.38 134 LEU A CA 1
ATOM 1033 C C . LEU A 1 134 ? 0.246 -4.955 -1.908 1.00 98.38 134 LEU A C 1
ATOM 1035 O O . LEU A 1 134 ? -0.650 -4.119 -1.838 1.00 98.38 134 LEU A O 1
ATOM 1039 N N . ILE A 1 135 ? 0.304 -6.012 -1.091 1.00 98.56 135 ILE A N 1
ATOM 1040 C CA . ILE A 1 135 ? -0.686 -6.296 -0.039 1.00 98.56 135 ILE A CA 1
ATOM 1041 C C . ILE A 1 135 ? -0.765 -5.134 0.955 1.00 98.56 135 ILE A C 1
ATOM 1043 O O . ILE A 1 135 ? -1.864 -4.671 1.268 1.00 98.56 135 ILE A O 1
ATOM 1047 N N . ARG A 1 136 ? 0.385 -4.620 1.412 1.00 98.62 136 ARG A N 1
ATOM 1048 C CA . ARG A 1 136 ? 0.440 -3.451 2.301 1.00 98.62 136 ARG A CA 1
ATOM 1049 C C . ARG A 1 136 ? -0.204 -2.225 1.653 1.00 98.62 136 ARG A C 1
ATOM 1051 O O . ARG A 1 136 ? -1.093 -1.627 2.249 1.00 98.62 136 ARG A O 1
ATOM 1058 N N . ASN A 1 137 ? 0.150 -1.920 0.407 1.00 98.56 137 ASN A N 1
ATOM 1059 C CA . ASN A 1 137 ? -0.422 -0.782 -0.315 1.00 98.56 137 ASN A CA 1
ATOM 1060 C C . ASN A 1 137 ? -1.945 -0.919 -0.501 1.00 98.56 137 ASN A C 1
ATOM 1062 O O . ASN A 1 137 ? -2.676 0.067 -0.391 1.00 98.56 137 ASN A O 1
ATOM 1066 N N . CYS A 1 138 ? -2.448 -2.132 -0.755 1.00 98.31 138 CYS A N 1
ATOM 1067 C CA . CYS A 1 138 ? -3.885 -2.399 -0.797 1.00 98.31 138 CYS A CA 1
ATOM 1068 C C . CYS A 1 138 ? -4.550 -2.129 0.563 1.00 98.31 138 CYS A C 1
ATOM 1070 O O . CYS A 1 138 ? -5.605 -1.494 0.602 1.00 98.31 138 CYS A O 1
ATOM 1072 N N . ALA A 1 139 ? -3.935 -2.547 1.673 1.00 98.31 139 ALA A N 1
ATOM 1073 C CA . ALA A 1 139 ? -4.449 -2.284 3.017 1.00 98.31 139 ALA A CA 1
ATOM 1074 C C . ALA A 1 139 ? -4.491 -0.777 3.342 1.00 98.31 139 ALA A C 1
ATOM 1076 O O . ALA A 1 139 ? -5.520 -0.279 3.806 1.00 98.31 139 ALA A O 1
ATOM 1077 N N . ASP A 1 140 ? -3.429 -0.037 3.019 1.00 98.38 140 ASP A N 1
ATOM 1078 C CA . ASP A 1 140 ? -3.353 1.416 3.226 1.00 98.38 140 ASP A CA 1
ATOM 1079 C C . ASP A 1 140 ? -4.388 2.168 2.376 1.00 98.38 140 ASP A C 1
ATOM 1081 O O . ASP A 1 140 ? -5.041 3.114 2.835 1.00 98.38 140 ASP A O 1
ATOM 1085 N N . THR A 1 141 ? -4.600 1.704 1.141 1.00 97.75 141 THR A N 1
ATOM 1086 C CA . THR A 1 141 ? -5.629 2.245 0.247 1.00 97.75 141 THR A CA 1
ATOM 1087 C C . THR A 1 141 ? -7.027 2.008 0.817 1.00 97.75 141 THR A C 1
ATOM 1089 O O . THR A 1 141 ? -7.826 2.939 0.855 1.00 97.75 141 THR A O 1
ATOM 1092 N N . LEU A 1 142 ? -7.327 0.806 1.327 1.00 97.69 142 LEU A N 1
ATOM 1093 C CA . LEU A 1 142 ? -8.614 0.513 1.973 1.00 97.69 142 LEU A CA 1
ATOM 1094 C C . LEU A 1 142 ? -8.841 1.374 3.215 1.00 97.69 142 LEU A C 1
ATOM 1096 O O . LEU A 1 142 ? -9.948 1.865 3.431 1.00 97.69 142 LEU A O 1
ATOM 1100 N N . HIS A 1 143 ? -7.803 1.596 4.022 1.00 97.56 143 HIS A N 1
ATOM 1101 C CA . HIS A 1 143 ? -7.902 2.471 5.184 1.00 97.56 143 HIS A CA 1
ATOM 1102 C C . HIS A 1 143 ? -8.190 3.922 4.769 1.00 97.56 143 HIS A C 1
ATOM 1104 O O . HIS A 1 143 ? -9.047 4.589 5.350 1.00 97.56 143 HIS A O 1
ATOM 1110 N N . SER A 1 144 ? -7.536 4.389 3.706 1.00 96.75 144 SER A N 1
ATOM 1111 C CA . SER A 1 144 ? -7.766 5.718 3.135 1.00 96.75 144 SER A CA 1
ATOM 1112 C C . SER A 1 144 ? -9.174 5.863 2.559 1.00 96.75 144 SER A C 1
ATOM 1114 O O . SER A 1 144 ? -9.836 6.862 2.823 1.00 96.75 144 SER A O 1
ATOM 1116 N N . LEU A 1 145 ? -9.675 4.853 1.843 1.00 94.62 145 LEU A N 1
ATOM 1117 C CA . LEU A 1 145 ? -11.047 4.831 1.331 1.00 94.62 145 LEU A CA 1
ATOM 1118 C C . LEU A 1 145 ? -12.071 4.868 2.470 1.00 94.62 145 LEU A C 1
ATOM 1120 O O . LEU A 1 145 ? -13.027 5.633 2.394 1.00 94.62 145 LEU A O 1
ATOM 1124 N N . LYS A 1 146 ? -11.859 4.114 3.554 1.00 93.00 146 LYS A N 1
ATOM 1125 C CA . LYS A 1 146 ? -12.752 4.123 4.727 1.00 93.00 146 LYS A CA 1
ATOM 1126 C C . LYS A 1 146 ? -12.780 5.461 5.459 1.00 93.00 146 LYS A C 1
ATOM 1128 O O . LYS A 1 146 ? -13.810 5.820 6.005 1.00 93.00 146 LYS A O 1
ATOM 1133 N N . ARG A 1 147 ? -11.676 6.213 5.449 1.00 93.31 147 ARG A N 1
ATOM 1134 C CA . ARG A 1 147 ? -11.625 7.579 5.998 1.00 93.31 147 ARG A CA 1
ATOM 1135 C C . ARG A 1 147 ? -12.374 8.615 5.153 1.00 93.31 147 ARG A C 1
ATOM 1137 O O . ARG A 1 147 ? -12.610 9.717 5.638 1.00 93.31 147 ARG A O 1
ATOM 1144 N N . LEU A 1 148 ? -12.650 8.308 3.885 1.00 85.75 148 LEU A N 1
ATOM 1145 C CA . LEU A 1 148 ? -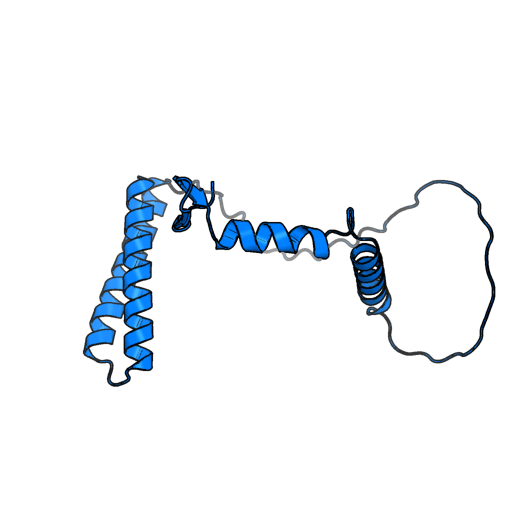13.309 9.205 2.929 1.00 85.75 148 LEU A CA 1
ATOM 1146 C C . LEU A 1 148 ? -14.821 8.952 2.791 1.00 85.75 148 LEU A C 1
ATOM 1148 O O . LEU A 1 148 ? -15.475 9.720 2.074 1.00 85.75 148 LEU A O 1
ATOM 1152 N N . ALA A 1 149 ? -15.324 7.880 3.411 1.00 69.44 149 ALA A N 1
ATOM 1153 C CA . ALA A 1 149 ? -16.740 7.537 3.539 1.00 69.44 149 AL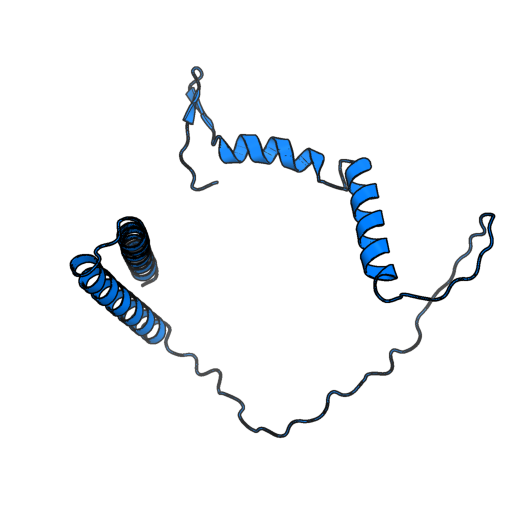A A CA 1
ATOM 1154 C C . ALA A 1 149 ? -17.344 8.210 4.776 1.00 69.44 149 ALA A C 1
ATOM 1156 O O . ALA A 1 149 ? -18.508 8.653 4.668 1.00 69.44 149 ALA A O 1
#